Protein AF-A0A512C448-F1 (afdb_monomer)

Structure (mmCIF, N/CA/C/O backbone):
data_AF-A0A512C448-F1
#
_entry.id   AF-A0A512C448-F1
#
loop_
_atom_site.group_PDB
_atom_site.id
_atom_site.type_symbol
_atom_site.label_atom_id
_atom_site.label_alt_id
_atom_site.label_comp_id
_atom_site.label_asym_id
_atom_site.label_entity_id
_atom_site.label_seq_id
_atom_site.pdbx_PDB_ins_code
_atom_site.Cartn_x
_atom_site.Cartn_y
_atom_site.Cartn_z
_atom_site.occupancy
_atom_site.B_iso_or_equiv
_atom_site.auth_seq_id
_atom_site.auth_comp_id
_atom_site.auth_asym_id
_atom_site.auth_atom_id
_atom_site.pdbx_PDB_model_num
ATOM 1 N N . MET A 1 1 ? 43.470 12.197 -76.158 1.00 40.28 1 MET A N 1
ATOM 2 C CA . MET A 1 1 ? 43.164 11.126 -75.186 1.00 40.28 1 MET A CA 1
ATOM 3 C C . MET A 1 1 ? 43.768 11.521 -73.854 1.00 40.28 1 MET A C 1
ATOM 5 O O . MET A 1 1 ? 44.983 11.562 -73.762 1.00 40.28 1 MET A O 1
ATOM 9 N N . ASN A 1 2 ? 42.953 1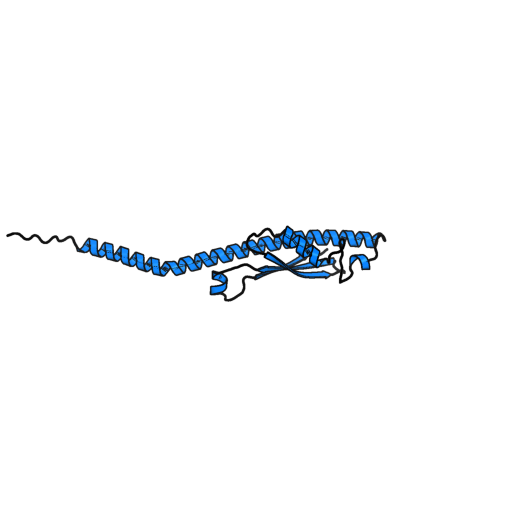1.871 -72.861 1.00 39.28 2 ASN A N 1
ATOM 10 C CA . ASN A 1 2 ? 43.430 12.084 -71.496 1.00 39.28 2 ASN A CA 1
ATOM 11 C C . ASN A 1 2 ? 42.325 11.596 -70.550 1.00 39.28 2 ASN A C 1
ATOM 13 O O . ASN A 1 2 ? 41.253 12.194 -70.506 1.00 39.28 2 ASN A O 1
ATOM 17 N N . ARG A 1 3 ? 42.534 10.450 -69.892 1.00 43.41 3 ARG A N 1
ATOM 18 C CA . ARG A 1 3 ? 41.634 9.932 -68.853 1.00 43.41 3 ARG A CA 1
ATOM 19 C C . ARG A 1 3 ? 42.283 10.215 -67.505 1.00 43.41 3 ARG A C 1
ATOM 21 O O . ARG A 1 3 ? 43.180 9.493 -67.085 1.00 43.41 3 ARG A O 1
ATOM 28 N N . THR A 1 4 ? 41.840 11.277 -66.851 1.00 49.28 4 THR A N 1
ATOM 29 C CA . THR A 1 4 ? 42.110 11.539 -65.439 1.00 49.28 4 THR A CA 1
ATOM 30 C C . THR A 1 4 ? 41.197 10.648 -64.596 1.00 49.28 4 THR A C 1
ATOM 32 O O . THR A 1 4 ? 39.975 10.762 -64.654 1.00 49.28 4 THR A O 1
ATOM 35 N N . PHE A 1 5 ? 41.787 9.730 -63.831 1.00 57.03 5 PHE A N 1
ATOM 36 C CA . PHE A 1 5 ? 41.087 8.983 -62.787 1.00 57.03 5 PHE A CA 1
ATOM 37 C C . PHE A 1 5 ? 40.960 9.875 -61.541 1.00 57.03 5 PHE A C 1
ATOM 39 O O . PHE A 1 5 ? 41.986 10.361 -61.060 1.00 57.03 5 PHE A O 1
ATOM 46 N N . PRO A 1 6 ? 39.753 10.116 -60.998 1.00 49.75 6 PRO A N 1
ATOM 47 C CA . PRO A 1 6 ? 39.617 10.895 -59.776 1.00 49.75 6 PRO A CA 1
ATOM 48 C C . PRO A 1 6 ? 40.028 10.055 -58.558 1.00 49.75 6 PRO A C 1
ATOM 50 O O . PRO A 1 6 ? 39.353 9.103 -58.167 1.00 49.75 6 PRO A O 1
ATOM 53 N N . ILE A 1 7 ? 41.144 10.441 -57.938 1.00 53.50 7 ILE A N 1
ATOM 54 C CA . ILE A 1 7 ? 41.585 9.988 -56.614 1.00 53.50 7 ILE A CA 1
ATOM 55 C C . ILE A 1 7 ? 40.734 10.724 -55.565 1.00 53.50 7 ILE A C 1
ATOM 57 O O . ILE A 1 7 ? 41.188 11.673 -54.936 1.00 53.50 7 ILE A O 1
ATOM 61 N N . SER A 1 8 ? 39.462 10.354 -55.416 1.00 51.28 8 SER A N 1
ATOM 62 C CA . SER A 1 8 ? 38.583 10.937 -54.382 1.00 51.28 8 SER A CA 1
ATOM 63 C C . SER A 1 8 ? 37.824 9.904 -53.545 1.00 51.28 8 SER A C 1
ATOM 65 O O . SER A 1 8 ? 37.081 10.269 -52.641 1.00 51.28 8 SER A O 1
ATOM 67 N N . GLN A 1 9 ? 38.036 8.607 -53.778 1.00 54.34 9 GLN A N 1
ATOM 68 C CA . GLN A 1 9 ? 37.197 7.557 -53.193 1.00 54.34 9 GLN A CA 1
ATOM 69 C C . GLN A 1 9 ? 37.574 6.999 -51.799 1.00 54.34 9 GLN A C 1
ATOM 71 O O . GLN A 1 9 ? 36.687 6.398 -51.193 1.00 54.34 9 GLN A O 1
ATOM 76 N N . PRO A 1 10 ? 38.780 7.161 -51.204 1.00 51.66 10 PRO A N 1
ATOM 77 C CA . PRO A 1 10 ? 39.052 6.491 -49.926 1.00 51.66 10 PRO A CA 1
ATOM 78 C C . PRO A 1 10 ? 38.342 7.157 -48.734 1.00 51.66 10 PRO A C 1
ATOM 80 O O . PRO A 1 10 ? 37.913 6.466 -47.813 1.00 51.66 10 PRO A O 1
ATOM 83 N N . ALA A 1 11 ? 38.158 8.483 -48.758 1.00 53.75 11 ALA A N 1
ATOM 84 C CA . ALA A 1 11 ? 37.565 9.223 -47.643 1.00 53.75 11 ALA A CA 1
ATOM 85 C C . ALA A 1 11 ? 36.047 9.000 -47.510 1.00 53.75 11 ALA A C 1
ATOM 87 O O . ALA A 1 11 ? 35.543 8.861 -46.398 1.00 53.75 11 ALA A O 1
ATOM 88 N N . GLU A 1 12 ? 35.308 8.919 -48.623 1.00 51.53 12 GLU A N 1
ATOM 89 C CA . GLU A 1 12 ? 33.863 8.649 -48.583 1.00 51.53 12 GLU A CA 1
ATOM 90 C C . GLU A 1 12 ? 33.547 7.209 -48.164 1.00 51.53 12 GLU A C 1
ATOM 92 O O . GLU A 1 12 ? 32.592 6.986 -47.420 1.00 51.53 12 GLU A O 1
ATOM 97 N N . LEU A 1 13 ? 34.368 6.236 -48.578 1.00 51.00 13 LEU A N 1
ATOM 98 C CA . LEU A 1 13 ? 34.232 4.839 -48.159 1.00 51.00 13 LEU A CA 1
ATOM 99 C C . LEU A 1 13 ? 34.491 4.665 -46.657 1.00 51.00 13 LEU A C 1
ATOM 101 O O . LEU A 1 13 ? 33.687 4.006 -45.998 1.00 51.00 13 LEU A O 1
ATOM 105 N N . LEU A 1 14 ? 35.529 5.302 -46.093 1.00 52.25 14 LEU A N 1
ATOM 106 C CA . LEU A 1 14 ? 35.763 5.289 -44.640 1.00 52.25 14 LEU A CA 1
ATOM 107 C C . LEU A 1 14 ? 34.611 5.945 -43.870 1.00 52.25 14 LEU A C 1
ATOM 109 O O . LEU A 1 14 ? 34.109 5.360 -42.916 1.00 52.25 14 LEU A O 1
ATOM 113 N N . ARG A 1 15 ? 34.120 7.106 -44.320 1.00 53.00 15 ARG A N 1
ATOM 114 C CA . ARG A 1 15 ? 33.030 7.837 -43.647 1.00 53.00 15 ARG A CA 1
ATOM 115 C C . ARG A 1 15 ? 31.705 7.060 -43.659 1.00 53.00 15 ARG A C 1
ATOM 117 O O . ARG A 1 15 ? 30.920 7.127 -42.709 1.00 53.00 15 ARG A O 1
ATOM 124 N N . ARG A 1 16 ? 31.450 6.284 -44.720 1.00 54.19 16 ARG A N 1
ATOM 125 C CA . ARG A 1 16 ? 30.294 5.374 -44.829 1.00 54.19 16 ARG A CA 1
ATOM 126 C C . ARG A 1 16 ? 30.458 4.124 -43.957 1.00 54.19 16 ARG A C 1
ATOM 128 O O . ARG A 1 16 ? 29.474 3.637 -43.408 1.00 54.19 16 ARG A O 1
ATOM 135 N N . HIS A 1 17 ? 31.688 3.636 -43.790 1.00 56.16 17 HIS A N 1
ATOM 136 C CA . HIS A 1 17 ? 31.993 2.513 -42.903 1.00 56.16 17 HIS A CA 1
ATOM 137 C C . HIS A 1 17 ? 31.927 2.895 -41.420 1.00 56.16 17 HIS A C 1
ATOM 139 O O . HIS A 1 17 ? 31.402 2.114 -40.634 1.00 56.16 17 HIS A O 1
ATOM 145 N N . GLU A 1 18 ? 32.395 4.091 -41.051 1.00 56.06 18 GLU A N 1
ATOM 146 C CA . GLU A 1 18 ? 32.305 4.642 -39.692 1.00 56.06 18 GLU A CA 1
ATOM 147 C C . GLU A 1 18 ? 30.856 4.938 -39.292 1.00 56.06 18 GLU A C 1
ATOM 149 O O . GLU A 1 18 ? 30.423 4.574 -38.205 1.00 56.06 18 GLU A O 1
ATOM 154 N N . SER A 1 19 ? 30.057 5.534 -40.181 1.00 58.81 19 SER A N 1
ATOM 155 C CA . SER A 1 19 ? 28.627 5.756 -39.906 1.00 58.81 19 SER A CA 1
ATOM 156 C C . SER A 1 19 ? 27.823 4.449 -39.860 1.00 58.81 19 SER A C 1
ATOM 158 O O . SER A 1 19 ? 26.937 4.303 -39.017 1.00 58.81 19 SER A O 1
ATOM 160 N N . GLY A 1 20 ? 28.155 3.472 -40.711 1.00 60.59 20 GLY A N 1
ATOM 161 C CA . GLY A 1 20 ? 27.551 2.139 -40.689 1.00 60.59 20 GLY A CA 1
ATOM 162 C C . GLY A 1 20 ? 27.918 1.329 -39.442 1.00 60.59 20 GLY A C 1
ATOM 163 O O . GLY A 1 20 ? 27.045 0.705 -38.843 1.00 60.59 20 GLY A O 1
ATOM 164 N N . SER A 1 21 ? 29.180 1.369 -39.003 1.00 68.50 21 SER A N 1
ATOM 165 C CA . SER A 1 21 ? 29.633 0.661 -37.800 1.00 68.50 21 SER A CA 1
ATOM 166 C C . SER A 1 21 ? 29.077 1.284 -36.520 1.00 68.50 21 SER A C 1
ATOM 168 O O . SER A 1 21 ? 28.658 0.548 -35.630 1.00 68.50 21 SER A O 1
ATOM 170 N N . VAL A 1 22 ? 28.970 2.616 -36.452 1.00 71.56 22 VAL A N 1
ATOM 171 C CA . VAL A 1 22 ? 28.292 3.323 -35.354 1.00 71.56 22 VAL A CA 1
ATOM 172 C C . VAL A 1 22 ? 26.800 2.987 -35.326 1.00 71.56 22 VAL A C 1
ATOM 174 O O . VAL A 1 22 ? 26.255 2.738 -34.253 1.00 71.56 22 VAL A O 1
ATOM 177 N N . GLY A 1 23 ? 26.141 2.905 -36.487 1.00 70.12 23 GLY A N 1
ATOM 178 C CA . GLY A 1 23 ? 24.740 2.486 -36.580 1.00 70.12 23 GLY A CA 1
ATOM 179 C C . GLY A 1 23 ? 24.509 1.060 -36.070 1.00 70.12 23 GLY A C 1
ATOM 180 O O . GLY A 1 23 ? 23.581 0.824 -35.299 1.00 70.12 23 GLY A O 1
ATOM 181 N N . VAL A 1 24 ? 25.386 0.121 -36.435 1.00 74.94 24 VAL A N 1
ATOM 182 C CA . VAL A 1 24 ? 25.332 -1.271 -35.955 1.00 74.94 24 VAL A CA 1
ATOM 183 C C . VAL A 1 24 ? 25.648 -1.358 -34.461 1.00 74.94 24 VAL A C 1
ATOM 185 O O . VAL A 1 24 ? 24.928 -2.031 -33.727 1.00 74.94 24 VAL A O 1
ATOM 188 N N . ALA A 1 25 ? 26.667 -0.643 -33.980 1.00 74.38 25 ALA A N 1
ATOM 189 C CA . ALA A 1 25 ? 26.997 -0.591 -32.558 1.00 74.38 25 ALA A CA 1
ATOM 190 C C . ALA A 1 25 ? 25.836 -0.014 -31.732 1.00 74.38 25 ALA A C 1
ATOM 192 O O . ALA A 1 25 ? 25.475 -0.572 -30.699 1.00 74.38 25 ALA A O 1
ATOM 193 N N . MET A 1 26 ? 25.186 1.047 -32.215 1.00 74.75 26 MET A N 1
ATOM 194 C CA . MET A 1 26 ? 24.021 1.626 -31.548 1.00 74.75 26 MET A CA 1
ATOM 195 C C . MET A 1 26 ? 22.812 0.685 -31.580 1.00 74.75 26 MET A C 1
ATOM 197 O O . MET A 1 26 ? 22.116 0.560 -30.577 1.00 74.75 26 MET A O 1
ATOM 201 N N . ALA A 1 27 ? 22.577 -0.022 -32.688 1.00 76.50 27 ALA A N 1
ATOM 202 C CA . ALA A 1 27 ? 21.514 -1.022 -32.781 1.00 76.50 27 ALA A CA 1
ATOM 203 C C . ALA A 1 27 ? 21.735 -2.203 -31.818 1.00 76.50 27 ALA A C 1
ATOM 205 O O . ALA A 1 27 ? 20.769 -2.729 -31.273 1.00 76.50 27 ALA A O 1
ATOM 206 N N . LEU A 1 28 ? 22.990 -2.587 -31.565 1.00 78.50 28 LEU A N 1
ATOM 207 C CA . LEU A 1 28 ? 23.342 -3.619 -30.585 1.00 78.50 28 LEU A CA 1
ATOM 208 C C . LEU A 1 28 ? 23.225 -3.126 -29.135 1.00 78.50 28 LEU A C 1
ATOM 210 O O . LEU A 1 28 ? 22.874 -3.903 -28.250 1.00 78.50 28 LEU A O 1
ATOM 214 N N . LEU A 1 29 ? 23.482 -1.840 -28.883 1.00 78.75 29 LEU A N 1
ATOM 215 C CA . LEU A 1 29 ? 23.364 -1.230 -27.553 1.00 78.75 29 LEU A CA 1
ATOM 216 C C . LEU A 1 29 ? 21.927 -0.810 -27.206 1.00 78.75 29 LEU A C 1
ATOM 218 O O . LEU A 1 29 ? 21.573 -0.750 -26.031 1.00 78.75 29 LEU A O 1
ATOM 222 N N . MET A 1 30 ? 21.082 -0.552 -28.205 1.00 79.31 30 MET A N 1
ATOM 223 C CA . MET A 1 30 ? 19.688 -0.133 -28.029 1.00 79.31 30 MET A CA 1
ATOM 224 C C . MET A 1 30 ? 18.863 -1.088 -27.151 1.00 79.31 30 MET A C 1
ATOM 226 O O . MET A 1 30 ? 18.226 -0.602 -26.220 1.00 79.31 30 MET A O 1
ATOM 230 N N . PRO A 1 31 ? 18.886 -2.421 -27.351 1.00 79.81 31 PRO A N 1
ATOM 231 C CA . PRO A 1 31 ? 18.183 -3.355 -26.471 1.00 79.81 31 PRO A CA 1
ATOM 232 C C . PRO A 1 31 ? 18.616 -3.239 -25.008 1.00 79.81 31 PRO A C 1
ATOM 234 O O . PRO A 1 31 ? 17.781 -3.304 -24.108 1.00 79.81 31 PRO A O 1
ATOM 237 N N . LEU A 1 32 ? 19.912 -3.017 -24.768 1.00 80.50 32 LEU A N 1
ATOM 238 C CA . LEU A 1 32 ? 20.464 -2.854 -23.427 1.00 80.50 32 LEU A CA 1
ATOM 239 C C . LEU A 1 32 ? 19.987 -1.541 -22.792 1.00 80.50 32 LEU A C 1
ATOM 241 O O . LEU A 1 32 ? 19.530 -1.538 -21.652 1.00 80.50 32 LEU A O 1
ATOM 245 N N . LEU A 1 33 ? 20.013 -0.440 -23.549 1.00 80.44 33 LEU A N 1
ATOM 246 C CA . LEU A 1 33 ? 19.505 0.858 -23.100 1.00 80.44 33 LEU A CA 1
ATOM 247 C C . LEU A 1 33 ? 18.000 0.814 -22.807 1.00 80.44 33 LEU A C 1
ATOM 249 O O . LEU A 1 33 ? 17.567 1.298 -21.764 1.00 80.44 33 LEU A O 1
ATOM 253 N N . VAL A 1 34 ? 17.207 0.198 -23.686 1.00 82.81 34 VAL A N 1
ATOM 254 C CA . VAL A 1 34 ? 15.758 0.031 -23.502 1.00 82.81 34 VAL A CA 1
ATOM 255 C C . VAL A 1 34 ? 15.460 -0.849 -22.287 1.00 82.81 34 VAL A C 1
ATOM 257 O O . VAL A 1 34 ? 14.584 -0.505 -21.498 1.00 82.81 34 VAL A O 1
ATOM 260 N N . GLY A 1 35 ? 16.210 -1.937 -22.090 1.00 80.25 35 GLY A N 1
ATOM 261 C CA . GLY A 1 35 ? 16.067 -2.802 -20.919 1.00 80.25 35 GLY A CA 1
ATOM 262 C C . GLY A 1 35 ? 16.365 -2.076 -19.604 1.00 80.25 35 GLY A C 1
ATOM 263 O O . GLY A 1 35 ? 15.581 -2.173 -18.661 1.00 80.25 35 GLY A O 1
ATOM 264 N N . ILE A 1 36 ? 17.450 -1.296 -19.552 1.00 82.94 36 ILE A N 1
ATOM 265 C CA . ILE A 1 36 ? 17.827 -0.512 -18.363 1.00 82.94 36 ILE A CA 1
ATOM 266 C C . ILE A 1 36 ? 16.794 0.583 -18.076 1.00 82.94 36 ILE A C 1
ATOM 268 O O . ILE A 1 36 ? 16.371 0.743 -16.932 1.00 82.94 36 ILE A O 1
ATOM 272 N N . LEU A 1 37 ? 16.357 1.318 -19.103 1.00 83.50 37 LEU A N 1
ATOM 273 C CA . LEU A 1 37 ? 15.323 2.346 -18.958 1.00 83.50 37 LEU A CA 1
ATOM 274 C C . LEU A 1 37 ? 13.997 1.743 -18.483 1.00 83.50 37 LEU A C 1
ATOM 276 O O . LEU A 1 37 ? 13.365 2.288 -17.580 1.00 83.50 37 LEU A O 1
ATOM 280 N N . GLY A 1 38 ? 13.602 0.597 -19.041 1.00 82.12 38 GLY A N 1
ATOM 281 C CA . GLY A 1 38 ? 12.418 -0.145 -18.615 1.00 82.12 38 GLY A CA 1
ATOM 282 C C . GLY A 1 38 ? 12.487 -0.569 -17.147 1.00 82.12 38 GLY A C 1
ATOM 283 O O . GLY A 1 38 ? 11.537 -0.355 -16.397 1.00 82.12 38 GLY A O 1
ATOM 284 N N . LEU A 1 39 ? 13.640 -1.080 -16.707 1.00 82.25 39 LEU A N 1
ATOM 285 C CA . LEU A 1 39 ? 13.876 -1.460 -15.312 1.00 82.25 39 LEU A CA 1
ATOM 286 C C . LEU A 1 39 ? 13.809 -0.247 -14.374 1.00 82.25 39 LEU A C 1
ATOM 288 O O . LEU A 1 39 ? 13.171 -0.316 -13.324 1.00 82.25 39 LEU A O 1
ATOM 292 N N . ALA A 1 40 ? 14.408 0.881 -14.761 1.00 84.00 40 ALA A N 1
ATOM 293 C CA . ALA A 1 40 ? 14.350 2.114 -13.979 1.00 84.00 40 ALA A CA 1
ATOM 294 C C . ALA A 1 40 ? 12.907 2.629 -13.816 1.00 84.00 40 ALA A C 1
ATOM 296 O O . ALA A 1 40 ? 12.529 3.072 -12.729 1.00 84.00 40 ALA A O 1
ATOM 297 N N . ILE A 1 41 ? 12.083 2.529 -14.866 1.00 85.25 41 ILE A N 1
ATOM 298 C CA . ILE A 1 41 ? 10.658 2.884 -14.814 1.00 85.25 41 ILE A CA 1
ATOM 299 C C . ILE A 1 41 ? 9.903 1.953 -13.863 1.00 85.25 41 ILE A C 1
ATOM 301 O O . ILE A 1 41 ? 9.158 2.439 -13.009 1.00 85.25 41 ILE A O 1
ATOM 305 N N . ASP A 1 42 ? 10.103 0.638 -13.976 1.00 84.06 42 ASP A N 1
ATOM 306 C CA . ASP A 1 42 ? 9.447 -0.343 -13.106 1.00 84.06 42 ASP A CA 1
ATOM 307 C C . ASP A 1 42 ? 9.836 -0.130 -11.633 1.00 84.06 42 ASP A C 1
ATOM 309 O O . ASP A 1 42 ? 8.972 -0.130 -10.755 1.00 84.06 42 ASP A O 1
ATOM 313 N N . TYR A 1 43 ? 11.109 0.165 -11.3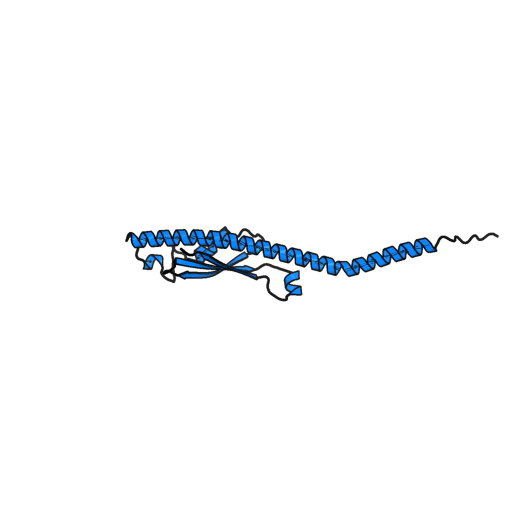55 1.00 82.19 43 TYR A N 1
ATOM 314 C CA . TYR A 1 43 ? 11.572 0.484 -10.004 1.00 82.19 43 TYR A CA 1
ATOM 315 C C . TYR A 1 43 ? 10.973 1.796 -9.473 1.00 82.19 43 TYR A C 1
ATOM 317 O O . TYR A 1 43 ? 10.518 1.863 -8.329 1.00 82.19 43 TYR A O 1
ATOM 325 N N . GLY A 1 44 ? 10.908 2.842 -10.303 1.00 84.25 44 GLY A N 1
ATOM 326 C CA . GLY A 1 44 ? 10.272 4.112 -9.933 1.00 84.25 44 GLY A CA 1
ATOM 327 C C . GLY A 1 44 ? 8.777 3.956 -9.634 1.00 84.25 44 GLY A C 1
ATOM 328 O O . GLY A 1 44 ? 8.256 4.533 -8.673 1.00 84.25 44 GLY A O 1
ATOM 329 N N . ARG A 1 45 ? 8.086 3.110 -10.405 1.00 85.56 45 ARG A N 1
ATOM 330 C CA . ARG A 1 45 ? 6.698 2.713 -10.142 1.00 85.56 45 ARG A CA 1
ATOM 331 C C . ARG A 1 45 ? 6.575 1.979 -8.809 1.00 85.56 45 ARG A C 1
ATOM 333 O O . ARG A 1 45 ? 5.749 2.367 -7.984 1.00 85.56 45 ARG A O 1
ATOM 340 N N . MET A 1 46 ? 7.427 0.989 -8.555 1.00 84.06 46 MET A N 1
ATOM 341 C CA . MET A 1 46 ? 7.445 0.255 -7.288 1.00 84.06 46 MET A CA 1
ATOM 342 C C . MET A 1 46 ? 7.609 1.187 -6.084 1.00 84.06 46 MET A C 1
ATOM 344 O O . MET A 1 46 ? 6.860 1.082 -5.113 1.00 84.06 46 MET A O 1
ATOM 348 N N . ALA A 1 47 ? 8.561 2.121 -6.158 1.00 84.62 47 ALA A N 1
ATOM 349 C CA . ALA A 1 47 ? 8.807 3.094 -5.101 1.00 84.62 47 ALA A CA 1
ATOM 350 C C . ALA A 1 47 ? 7.572 3.972 -4.846 1.00 84.62 47 ALA A C 1
ATOM 352 O O . ALA A 1 47 ? 7.189 4.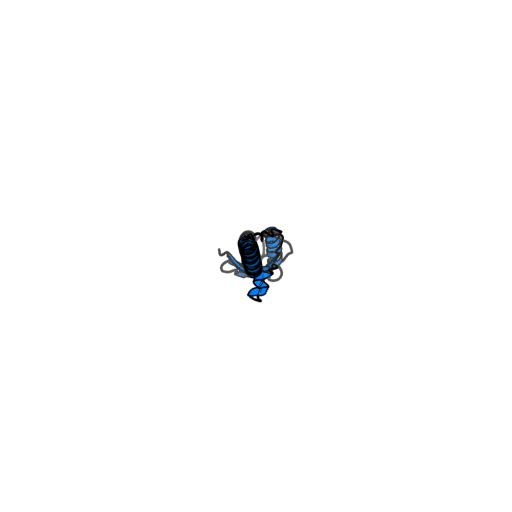167 -3.696 1.00 84.62 47 ALA A O 1
ATOM 353 N N . THR A 1 48 ? 6.910 4.425 -5.915 1.00 88.12 48 THR A N 1
ATOM 354 C CA . THR A 1 48 ? 5.691 5.245 -5.837 1.00 88.12 48 THR A CA 1
ATOM 355 C C . THR A 1 48 ? 4.518 4.484 -5.215 1.00 88.12 48 THR A C 1
ATOM 357 O O . THR A 1 48 ? 3.797 5.026 -4.382 1.00 88.12 48 THR A O 1
ATOM 360 N N . ILE A 1 49 ? 4.319 3.214 -5.585 1.00 87.69 49 ILE A N 1
ATOM 361 C CA . ILE A 1 49 ? 3.292 2.368 -4.957 1.00 87.69 49 ILE A CA 1
ATOM 362 C C . ILE A 1 49 ? 3.599 2.177 -3.483 1.00 87.69 49 ILE A C 1
ATOM 364 O O . ILE A 1 49 ? 2.697 2.267 -2.659 1.00 87.69 49 ILE A O 1
ATOM 368 N N . ARG A 1 50 ? 4.862 1.908 -3.145 1.00 86.19 50 ARG A N 1
ATOM 369 C CA . ARG A 1 50 ? 5.266 1.669 -1.763 1.00 86.19 50 ARG A CA 1
ATOM 370 C C . ARG A 1 50 ? 4.994 2.888 -0.891 1.00 86.19 50 ARG A C 1
ATOM 372 O O . ARG A 1 50 ? 4.413 2.733 0.176 1.00 86.19 50 ARG A O 1
ATOM 379 N N . THR A 1 51 ? 5.369 4.084 -1.338 1.00 88.25 51 THR A N 1
ATOM 380 C CA . THR A 1 51 ? 5.100 5.314 -0.582 1.00 88.25 51 THR A CA 1
ATOM 381 C C . THR A 1 51 ? 3.604 5.588 -0.463 1.00 88.25 51 THR A C 1
ATOM 383 O O . THR A 1 51 ? 3.138 5.887 0.633 1.00 88.25 51 THR A O 1
ATOM 386 N N . ALA A 1 52 ? 2.837 5.418 -1.543 1.00 88.75 52 ALA A N 1
ATOM 387 C CA . ALA A 1 52 ? 1.388 5.602 -1.519 1.00 88.75 52 ALA A CA 1
ATOM 388 C C . ALA A 1 52 ? 0.672 4.576 -0.624 1.00 88.75 52 ALA A C 1
ATOM 390 O O . ALA A 1 52 ? -0.266 4.934 0.082 1.00 88.75 52 ALA A O 1
ATOM 391 N N . LEU A 1 53 ? 1.119 3.316 -0.617 1.00 87.62 53 LEU A N 1
ATOM 392 C CA . LEU A 1 53 ? 0.595 2.286 0.280 1.00 87.62 53 LEU A CA 1
ATOM 393 C C . LEU A 1 53 ? 0.887 2.618 1.741 1.00 87.62 53 LEU A C 1
ATOM 395 O O . LEU A 1 53 ? -0.008 2.463 2.559 1.00 87.62 53 LEU A O 1
ATOM 399 N N . ILE A 1 54 ? 2.103 3.074 2.065 1.00 87.94 54 ILE A N 1
ATOM 400 C CA . ILE A 1 54 ? 2.454 3.489 3.433 1.00 87.94 54 ILE A CA 1
ATOM 401 C C . ILE A 1 54 ? 1.536 4.631 3.874 1.00 87.94 54 ILE A C 1
ATOM 403 O O . ILE A 1 54 ? 0.882 4.524 4.902 1.00 87.94 54 ILE A O 1
ATOM 407 N N . GLN A 1 55 ? 1.407 5.680 3.057 1.00 89.50 55 GLN A N 1
ATOM 408 C CA . GLN A 1 55 ? 0.541 6.822 3.368 1.00 89.50 55 GLN A CA 1
ATOM 409 C C . GLN A 1 55 ? -0.927 6.412 3.549 1.00 89.50 55 GLN A C 1
ATOM 411 O O . GLN A 1 55 ? -1.581 6.862 4.487 1.00 89.50 55 GLN A O 1
ATOM 416 N N . ALA A 1 56 ? -1.442 5.542 2.676 1.00 88.94 56 ALA A N 1
ATOM 417 C CA . ALA A 1 56 ? -2.813 5.054 2.768 1.00 88.94 56 ALA A CA 1
ATOM 418 C C . ALA A 1 56 ? -3.031 4.150 3.990 1.00 88.94 56 ALA A C 1
ATOM 420 O O . ALA A 1 56 ? -4.053 4.279 4.667 1.00 88.94 56 ALA A O 1
ATOM 421 N N . ALA A 1 57 ? -2.075 3.268 4.294 1.00 87.12 57 ALA A N 1
ATOM 422 C CA . ALA A 1 57 ? -2.130 2.376 5.446 1.00 87.12 57 ALA A CA 1
ATOM 423 C C . ALA A 1 57 ? -2.053 3.154 6.760 1.00 87.12 57 ALA A C 1
ATOM 425 O O . ALA A 1 57 ? -2.824 2.870 7.672 1.00 87.12 57 ALA A O 1
ATOM 426 N N . ASP A 1 58 ? -1.192 4.168 6.838 1.00 87.06 58 ASP A N 1
ATOM 427 C CA . ASP A 1 58 ? -1.059 5.015 8.022 1.00 87.06 58 ASP A CA 1
ATOM 428 C C . ASP A 1 58 ? -2.318 5.860 8.246 1.00 87.06 58 ASP A C 1
ATOM 430 O O . ASP A 1 58 ? -2.833 5.904 9.364 1.00 87.06 58 ASP A O 1
ATOM 434 N N . ALA A 1 59 ? -2.873 6.467 7.189 1.00 87.06 59 ALA A N 1
ATOM 435 C CA . ALA A 1 59 ? -4.142 7.193 7.272 1.00 87.06 59 ALA A CA 1
ATOM 436 C C . ALA A 1 59 ? -5.287 6.272 7.728 1.00 87.06 59 ALA A C 1
ATOM 438 O O . ALA A 1 59 ? -6.012 6.590 8.670 1.00 87.06 59 ALA A O 1
ATOM 439 N N . THR A 1 60 ? -5.392 5.087 7.121 1.00 87.12 60 THR A N 1
ATOM 440 C CA . THR A 1 60 ? -6.397 4.078 7.482 1.00 87.12 60 THR A CA 1
ATOM 441 C C . THR A 1 60 ? -6.228 3.610 8.928 1.00 87.12 60 THR A C 1
ATOM 443 O O . THR A 1 60 ? -7.202 3.545 9.678 1.00 87.12 60 THR A O 1
ATOM 446 N N . GLY A 1 61 ? -4.994 3.326 9.351 1.00 84.19 61 GLY A N 1
ATOM 447 C CA . GLY A 1 61 ? -4.668 2.909 10.712 1.00 84.19 61 GLY A CA 1
ATOM 448 C C . GLY A 1 61 ? -5.041 3.967 11.749 1.00 84.19 61 GLY A C 1
ATOM 449 O O . GLY A 1 61 ? -5.636 3.637 12.772 1.00 84.19 61 GLY A O 1
ATOM 450 N N . GLN A 1 62 ? -4.780 5.247 11.465 1.00 84.75 62 GLN A N 1
ATOM 451 C CA . GLN A 1 62 ? -5.186 6.357 12.333 1.00 84.75 62 GLN A CA 1
ATOM 452 C C . GLN A 1 62 ? -6.710 6.475 12.458 1.00 84.75 62 GLN A C 1
ATOM 454 O O . GLN A 1 62 ? -7.222 6.636 13.569 1.00 84.75 62 GLN A O 1
ATOM 459 N N . THR A 1 63 ? -7.449 6.356 11.352 1.00 84.25 63 THR A N 1
ATOM 460 C CA . THR A 1 63 ? -8.919 6.396 11.378 1.00 84.25 63 THR A CA 1
ATOM 461 C C . THR A 1 63 ? -9.499 5.234 12.181 1.00 84.25 63 THR A C 1
ATOM 463 O O . THR A 1 63 ? -10.355 5.447 13.042 1.00 84.25 63 THR A O 1
ATOM 466 N N . LEU A 1 64 ? -8.993 4.019 11.964 1.00 80.12 64 LEU A N 1
ATOM 467 C CA . LEU A 1 64 ? -9.411 2.831 12.710 1.00 80.12 64 LEU A CA 1
ATOM 468 C C . LEU A 1 64 ? -9.097 2.962 14.201 1.00 80.12 64 LEU A C 1
ATOM 470 O O . LEU A 1 64 ? -9.942 2.658 15.040 1.00 80.12 64 LEU A O 1
ATOM 474 N N . ARG A 1 65 ? -7.919 3.490 14.545 1.00 80.06 65 ARG A N 1
ATOM 475 C CA . ARG A 1 65 ? -7.527 3.756 15.932 1.00 80.06 65 ARG A CA 1
ATOM 476 C C . ARG A 1 65 ? -8.499 4.709 16.625 1.00 80.06 65 ARG A C 1
ATOM 478 O O . ARG A 1 65 ? -8.937 4.430 17.739 1.00 80.06 65 ARG A O 1
ATOM 485 N N . MET A 1 66 ? -8.855 5.820 15.978 1.00 81.06 66 MET A N 1
ATOM 486 C CA . MET A 1 66 ? -9.820 6.779 16.528 1.00 81.06 66 MET A CA 1
ATOM 487 C C . MET A 1 66 ? -11.177 6.117 16.785 1.00 81.06 66 MET A C 1
ATOM 489 O O . MET A 1 66 ? -11.795 6.347 17.821 1.00 81.06 66 MET A O 1
ATOM 493 N N . GLN A 1 67 ? -11.629 5.272 15.863 1.00 78.38 67 GLN A N 1
ATOM 494 C CA . GLN A 1 67 ? -12.905 4.573 15.978 1.00 78.38 67 GLN A CA 1
ATOM 495 C C . GLN A 1 67 ? -12.917 3.542 17.108 1.00 78.38 67 GLN A C 1
ATOM 497 O O . GLN A 1 67 ? -13.865 3.518 17.892 1.00 78.38 67 GLN A O 1
ATOM 502 N N . ILE A 1 68 ? -11.853 2.747 17.234 1.00 78.00 68 ILE A N 1
ATOM 503 C CA . ILE A 1 68 ? -11.686 1.785 18.330 1.00 78.00 68 ILE A CA 1
ATOM 504 C C . ILE A 1 68 ? -11.667 2.521 19.675 1.00 78.00 68 ILE A C 1
ATOM 506 O O . ILE A 1 68 ? -12.364 2.118 20.600 1.00 78.00 68 ILE A O 1
ATOM 510 N N . ASN A 1 69 ? -10.959 3.651 19.769 1.00 79.50 69 ASN A N 1
ATOM 511 C CA . ASN A 1 69 ? -10.939 4.476 20.979 1.00 79.50 69 ASN A CA 1
ATOM 512 C C . ASN A 1 69 ? -12.313 5.015 21.366 1.00 79.50 69 ASN A C 1
ATOM 514 O O . ASN A 1 69 ? -12.698 4.944 22.529 1.00 79.50 69 ASN A O 1
ATOM 518 N N . LEU A 1 70 ? -13.060 5.553 20.399 1.00 78.38 70 LEU A N 1
ATOM 519 C CA . LEU A 1 70 ? -14.421 6.032 20.641 1.00 78.38 70 LEU A CA 1
ATOM 520 C C . LEU A 1 70 ? -15.337 4.899 21.104 1.00 78.38 70 LEU A C 1
ATOM 522 O O . LEU A 1 70 ? -16.234 5.125 21.912 1.00 78.38 70 LEU A O 1
ATOM 526 N N . CYS A 1 71 ? -15.114 3.692 20.594 1.00 76.50 71 CYS A N 1
ATOM 527 C CA . CYS A 1 71 ? -15.876 2.520 20.976 1.00 76.50 71 CYS A CA 1
ATOM 528 C C . CYS A 1 71 ? -15.527 2.061 22.403 1.00 76.50 71 CYS A C 1
ATOM 530 O O . CYS A 1 71 ? -16.431 1.915 23.223 1.00 76.50 71 CYS A O 1
ATOM 532 N N . ASN A 1 72 ? -14.238 1.975 22.746 1.00 77.75 72 ASN A N 1
ATOM 533 C CA . ASN A 1 72 ? -13.774 1.695 24.110 1.00 77.75 72 ASN A CA 1
ATOM 534 C C . ASN A 1 72 ? -14.320 2.701 25.126 1.00 77.75 72 ASN A C 1
ATOM 536 O O . ASN A 1 72 ? -14.879 2.297 26.140 1.00 77.75 72 ASN A O 1
ATOM 540 N N . ALA A 1 73 ? -14.263 3.999 24.818 1.00 79.38 73 ALA A N 1
ATOM 541 C CA . ALA A 1 73 ? -14.784 5.041 25.701 1.00 79.38 73 ALA A CA 1
ATOM 542 C C . ALA A 1 73 ? -16.295 4.890 25.975 1.00 79.38 73 ALA A C 1
ATOM 544 O O . ALA A 1 73 ? -16.751 5.137 27.089 1.00 79.38 73 ALA A O 1
ATOM 545 N N . ARG A 1 74 ? -17.084 4.451 24.984 1.00 77.50 74 ARG A N 1
ATOM 546 C CA . ARG A 1 74 ? -18.528 4.187 25.155 1.00 77.50 74 ARG A CA 1
ATOM 547 C C . ARG A 1 74 ? -18.808 2.943 25.990 1.00 77.50 74 ARG A C 1
ATOM 549 O O . ARG A 1 74 ? -19.793 2.916 26.725 1.00 77.50 74 ARG A O 1
ATOM 556 N N . VAL A 1 75 ? -17.960 1.924 25.872 1.00 76.44 75 VAL A N 1
ATOM 557 C CA . VAL A 1 75 ? -18.041 0.719 26.706 1.00 76.44 75 VAL A CA 1
ATOM 558 C C . VAL A 1 75 ? -17.706 1.060 28.158 1.00 76.44 75 VAL A C 1
ATOM 560 O O . VAL A 1 75 ? -18.453 0.683 29.057 1.00 76.44 75 VAL A O 1
ATOM 563 N N . GLU A 1 76 ? -16.647 1.838 28.391 1.00 79.62 76 GLU A N 1
ATOM 564 C CA . GLU A 1 76 ? -16.260 2.321 29.725 1.00 79.62 76 GLU A CA 1
ATOM 565 C C . GLU A 1 76 ? -17.328 3.225 30.356 1.00 79.62 76 GLU A C 1
ATOM 567 O O . GLU A 1 76 ? -17.589 3.134 31.554 1.00 79.62 76 GLU A O 1
ATOM 572 N N . ALA A 1 77 ? -17.997 4.052 29.548 1.00 81.19 77 ALA A N 1
ATOM 573 C CA . ALA A 1 77 ? -19.120 4.881 29.984 1.00 81.19 77 ALA A CA 1
ATOM 574 C C . ALA A 1 77 ? -20.414 4.082 30.258 1.00 81.19 77 ALA A C 1
ATOM 576 O O . ALA A 1 77 ? -21.402 4.657 30.713 1.00 81.19 77 ALA A O 1
ATOM 577 N N . GLY A 1 78 ? -20.436 2.772 29.981 1.00 74.81 78 GLY A N 1
ATOM 578 C CA . GLY A 1 78 ? -21.615 1.919 30.153 1.00 74.81 78 GLY A CA 1
ATOM 579 C C . GLY A 1 78 ? -22.726 2.164 29.125 1.00 74.81 78 GLY A C 1
ATOM 580 O O . GLY A 1 78 ? -23.833 1.653 29.287 1.00 74.81 78 GLY A O 1
ATOM 581 N N . GLU A 1 79 ? -22.450 2.924 28.062 1.00 71.81 79 GLU A N 1
ATOM 582 C CA . GLU A 1 79 ? -23.411 3.236 26.996 1.00 71.81 79 GLU A CA 1
ATOM 583 C C . GLU A 1 79 ? -23.577 2.078 25.999 1.00 71.81 79 GLU A C 1
ATOM 585 O O . GLU A 1 79 ? -24.567 2.013 25.269 1.00 71.81 79 GLU A O 1
ATOM 590 N N . MET A 1 80 ? -22.600 1.168 25.939 1.00 67.81 80 MET A N 1
ATOM 591 C CA . MET A 1 80 ? -22.562 0.053 24.994 1.00 67.81 80 MET A CA 1
ATOM 592 C C . MET A 1 80 ? -21.922 -1.184 25.638 1.00 67.81 80 MET A C 1
ATOM 594 O O . MET A 1 80 ? -20.978 -1.073 26.413 1.00 67.81 80 MET A O 1
ATOM 598 N N . GLN A 1 81 ? -22.411 -2.384 25.313 1.00 65.38 81 GLN A N 1
ATOM 599 C CA . GLN A 1 81 ? -21.756 -3.626 25.738 1.00 65.38 81 GLN A CA 1
ATOM 600 C C . GLN A 1 81 ? -20.472 -3.861 24.934 1.00 65.38 81 GLN A C 1
ATOM 602 O O . GLN A 1 81 ? -20.462 -3.661 23.719 1.00 65.38 81 GLN A O 1
ATOM 607 N N . ALA A 1 82 ? -19.419 -4.360 25.591 1.00 62.03 82 ALA A N 1
ATOM 608 C CA . ALA A 1 82 ? -18.135 -4.683 24.958 1.00 62.03 82 ALA A CA 1
ATOM 609 C C . ALA A 1 82 ? -18.284 -5.608 23.733 1.00 62.03 82 ALA A C 1
ATOM 611 O O . ALA A 1 82 ? -17.605 -5.426 22.727 1.00 62.03 82 ALA A O 1
ATOM 612 N N . GLN A 1 83 ? -19.236 -6.544 23.773 1.00 57.28 83 GLN A N 1
ATOM 613 C CA . GLN A 1 83 ? -19.552 -7.435 22.651 1.00 57.28 83 GLN A CA 1
ATOM 614 C C . GLN A 1 83 ? -20.075 -6.695 21.411 1.00 57.28 83 GLN A C 1
ATOM 616 O O . GLN A 1 83 ? -19.679 -7.016 20.297 1.00 57.28 83 GLN A O 1
ATOM 621 N N . GLY A 1 84 ? -20.859 -5.625 21.588 1.00 56.31 84 GLY A N 1
ATOM 622 C CA . GLY A 1 84 ? -21.323 -4.783 20.476 1.00 56.31 84 GLY A CA 1
ATOM 623 C C . GLY A 1 84 ? -20.214 -3.954 19.816 1.00 56.31 84 GLY A C 1
ATOM 624 O O . GLY A 1 84 ? -20.419 -3.404 18.735 1.00 56.31 84 GLY A O 1
ATOM 625 N N . CYS A 1 85 ? -19.050 -3.872 20.462 1.00 62.31 85 CYS A N 1
ATOM 626 C CA . CYS A 1 85 ? -17.874 -3.156 19.989 1.00 62.31 85 CYS A CA 1
ATOM 627 C C . CYS A 1 85 ? -16.877 -4.079 19.253 1.00 62.31 85 CYS A C 1
ATOM 629 O O . CYS A 1 85 ? -16.183 -3.619 18.346 1.00 62.31 85 CYS A O 1
ATOM 631 N N . PHE A 1 86 ? -16.832 -5.376 19.604 1.00 57.59 86 PHE A N 1
ATOM 632 C CA . PHE A 1 86 ? -15.735 -6.289 19.243 1.00 57.59 86 PHE A CA 1
ATOM 633 C C . PHE A 1 86 ? -16.129 -7.657 18.659 1.00 57.59 86 PHE A C 1
ATOM 635 O O . PHE A 1 86 ? -15.229 -8.461 18.435 1.00 57.59 86 PHE A O 1
ATOM 642 N N . ASP A 1 87 ? -17.406 -7.963 18.398 1.00 52.84 87 ASP A N 1
ATOM 643 C CA . ASP A 1 87 ? -17.771 -9.287 17.862 1.00 52.84 87 ASP A CA 1
ATOM 644 C C . ASP A 1 87 ? -17.048 -9.596 16.532 1.00 52.84 87 ASP A C 1
ATOM 646 O O . ASP A 1 87 ? -17.101 -8.817 15.579 1.00 52.84 87 ASP A O 1
ATOM 650 N N . ASP A 1 88 ? -16.388 -10.761 16.461 1.00 40.38 88 ASP A N 1
ATOM 651 C CA . ASP A 1 88 ? -15.467 -11.201 15.391 1.00 40.38 88 ASP A CA 1
ATOM 652 C C . ASP A 1 88 ? -16.094 -11.285 13.980 1.00 40.38 88 ASP A C 1
ATOM 654 O O . ASP A 1 88 ? -15.387 -11.364 12.974 1.00 40.38 88 ASP A O 1
ATOM 658 N N . ALA A 1 89 ? -17.422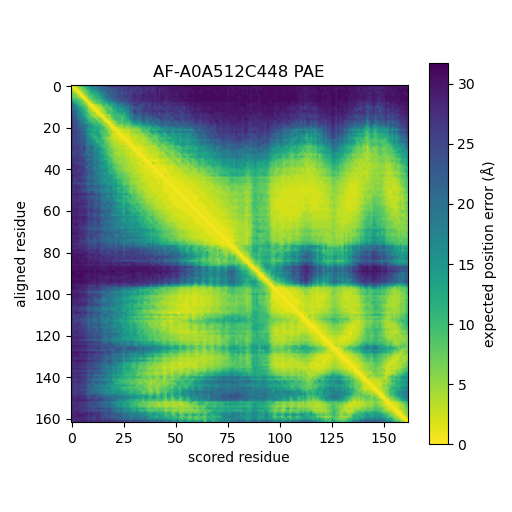 -11.219 13.861 1.00 42.38 89 ALA A N 1
ATOM 659 C CA . ALA A 1 89 ? -18.112 -11.082 12.572 1.00 42.38 89 ALA A CA 1
ATOM 660 C C . ALA A 1 89 ? -18.335 -9.609 12.164 1.00 42.38 89 ALA A C 1
ATOM 662 O O . ALA A 1 89 ? -18.504 -9.288 10.986 1.00 42.38 89 ALA A O 1
ATOM 663 N N . HIS A 1 90 ? -18.335 -8.702 13.139 1.00 39.53 90 HIS A N 1
ATOM 664 C CA . HIS A 1 90 ? -18.960 -7.393 13.079 1.00 39.53 90 HIS A CA 1
ATOM 665 C C . HIS A 1 90 ? -18.374 -6.449 14.144 1.00 39.53 90 HIS A C 1
ATOM 667 O O . HIS A 1 90 ? -19.072 -6.001 15.048 1.00 39.53 90 HIS A O 1
ATOM 673 N N . MET A 1 91 ? -17.125 -6.010 13.974 1.00 47.53 91 MET A N 1
ATOM 674 C CA . MET A 1 91 ? -16.738 -4.662 14.419 1.00 47.53 91 MET A CA 1
ATOM 675 C C . MET A 1 91 ? -17.530 -3.651 13.576 1.00 47.53 91 MET A C 1
ATOM 677 O O . MET A 1 91 ? -17.040 -3.076 12.605 1.00 47.53 91 MET A O 1
ATOM 681 N N . THR A 1 92 ? -18.818 -3.531 13.874 1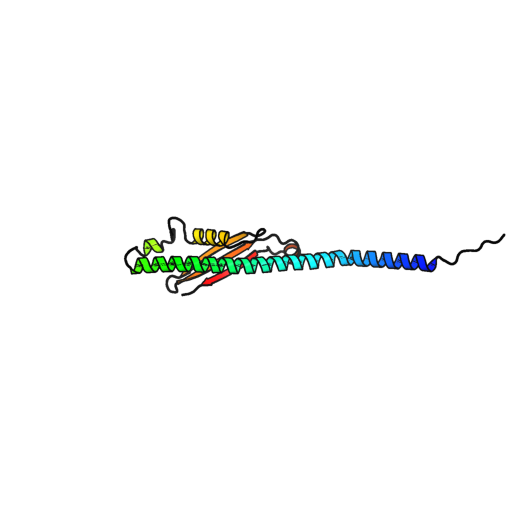.00 42.62 92 THR A N 1
ATOM 682 C CA . THR A 1 92 ? -19.759 -2.717 13.127 1.00 42.62 92 THR A CA 1
ATOM 683 C C . THR A 1 92 ? -19.707 -1.293 13.622 1.00 42.62 92 THR A C 1
ATOM 685 O O . THR A 1 92 ? -20.525 -0.855 14.427 1.00 42.62 92 THR A O 1
ATOM 688 N N . LEU A 1 93 ? -18.823 -0.515 13.011 1.00 50.31 93 LEU A N 1
ATOM 689 C CA . LEU A 1 93 ? -19.123 0.886 12.756 1.00 50.31 93 LEU A CA 1
ATOM 690 C C . LEU A 1 93 ? -20.333 0.937 11.811 1.00 50.31 93 LEU A C 1
ATOM 692 O O . LEU A 1 93 ? -20.185 1.003 10.598 1.00 50.31 93 LEU A O 1
ATOM 696 N N . LYS A 1 94 ? -21.547 0.809 12.363 1.00 43.25 94 LYS A N 1
ATOM 697 C CA . LYS A 1 94 ? -22.821 0.800 11.618 1.00 43.25 94 LYS A CA 1
ATOM 698 C C . LYS A 1 94 ? -22.902 -0.227 10.462 1.00 43.25 94 LYS A C 1
ATOM 700 O O . LYS A 1 94 ? -23.178 0.134 9.324 1.00 43.25 94 LYS A O 1
ATOM 705 N N . GLY A 1 95 ? -22.739 -1.520 10.744 1.00 41.81 95 GLY A N 1
ATOM 706 C CA . GLY A 1 95 ? -23.188 -2.592 9.833 1.00 41.81 95 GLY A CA 1
ATOM 707 C C . GLY A 1 95 ? -22.168 -3.189 8.844 1.00 41.81 95 GLY A C 1
ATOM 708 O O . GLY A 1 95 ? -22.535 -4.112 8.126 1.00 41.81 95 GLY A O 1
ATOM 709 N N . ALA A 1 96 ? -20.898 -2.761 8.837 1.00 52.38 96 ALA A N 1
ATOM 710 C CA . ALA A 1 96 ? -19.806 -3.408 8.087 1.00 52.38 96 ALA A CA 1
ATOM 711 C C . ALA A 1 96 ? -18.675 -3.882 9.024 1.00 52.38 96 ALA A C 1
ATOM 713 O O . ALA A 1 96 ? -18.419 -3.224 10.025 1.00 52.38 96 ALA A O 1
ATOM 714 N N . SER A 1 97 ? -18.003 -5.004 8.729 1.00 67.44 97 SER A N 1
ATOM 715 C CA . SER A 1 97 ? -16.857 -5.491 9.524 1.00 67.44 97 SER A CA 1
ATOM 716 C C . SER A 1 97 ? -15.671 -4.510 9.473 1.00 67.44 97 SER A C 1
ATOM 718 O O . SER A 1 97 ? -15.491 -3.819 8.467 1.00 67.44 97 SER A O 1
ATOM 720 N N . LEU A 1 98 ? -14.813 -4.464 10.506 1.00 72.62 98 LEU A N 1
ATOM 721 C CA . LEU A 1 98 ? -13.633 -3.573 10.531 1.00 72.62 98 LEU A CA 1
ATOM 722 C C . LEU A 1 98 ? -12.750 -3.746 9.296 1.00 72.62 98 LEU A C 1
ATOM 724 O O . LEU A 1 98 ? -12.202 -2.782 8.778 1.00 72.62 98 LEU A O 1
ATOM 728 N N . GLN A 1 99 ? -12.640 -4.977 8.797 1.00 77.19 99 GLN A N 1
ATOM 729 C CA . GLN A 1 99 ? -11.894 -5.271 7.582 1.00 77.19 99 GLN A CA 1
ATOM 730 C C . GLN A 1 99 ? -12.536 -4.630 6.345 1.00 77.19 99 GLN A C 1
ATOM 732 O O . GLN A 1 99 ? -11.819 -4.119 5.488 1.00 77.19 99 GLN A O 1
ATOM 737 N N . ALA A 1 100 ? -13.867 -4.621 6.239 1.00 78.50 100 ALA A N 1
ATOM 738 C CA . ALA A 1 100 ? -14.558 -3.912 5.165 1.00 78.50 100 ALA A CA 1
ATOM 739 C C . ALA A 1 100 ? -14.349 -2.393 5.277 1.00 78.50 100 ALA A C 1
ATOM 741 O O . ALA A 1 100 ? -14.101 -1.738 4.269 1.00 78.50 100 ALA A O 1
ATOM 742 N N . HIS A 1 101 ? -14.355 -1.851 6.498 1.00 79.12 101 HIS A N 1
ATOM 743 C CA . HIS A 1 101 ? -14.082 -0.433 6.732 1.00 79.12 101 HIS A CA 1
ATOM 744 C C . HIS A 1 101 ? -12.629 -0.062 6.401 1.00 79.12 101 HIS A C 1
ATOM 746 O O . HIS A 1 101 ? -12.376 0.930 5.724 1.00 79.12 101 HIS A O 1
ATOM 752 N N . ALA A 1 102 ? -11.672 -0.903 6.793 1.00 81.81 102 ALA A N 1
ATOM 753 C CA . ALA A 1 102 ? -10.265 -0.766 6.436 1.00 81.81 102 ALA A CA 1
ATOM 754 C C . ALA A 1 102 ? -10.054 -0.809 4.918 1.00 81.81 102 ALA A C 1
ATOM 756 O O . ALA A 1 102 ? -9.284 -0.019 4.383 1.00 81.81 102 ALA A O 1
ATOM 757 N N . ARG A 1 103 ? -10.758 -1.702 4.209 1.00 86.19 103 ARG A N 1
ATOM 758 C CA . ARG A 1 103 ? -10.725 -1.760 2.739 1.00 86.19 103 ARG A CA 1
ATOM 759 C C . ARG A 1 103 ? -11.261 -0.482 2.113 1.00 86.19 103 ARG A C 1
ATOM 761 O O . ARG A 1 103 ? -10.610 0.060 1.231 1.00 86.19 103 ARG A O 1
ATOM 768 N N . GLN A 1 104 ? -12.392 0.018 2.606 1.00 86.38 104 GLN A N 1
ATOM 769 C CA . GLN A 1 104 ? -12.970 1.268 2.124 1.00 86.38 104 GLN A CA 1
ATOM 770 C C . GLN A 1 104 ? -12.001 2.444 2.313 1.00 86.38 104 GLN A C 1
ATOM 772 O O . GLN A 1 104 ? -11.727 3.165 1.359 1.00 86.38 104 GLN A O 1
ATOM 777 N N . HIS A 1 105 ? -11.428 2.609 3.509 1.00 87.25 105 HIS A N 1
ATOM 778 C CA . HIS A 1 105 ? -10.454 3.676 3.772 1.00 87.25 105 HIS A CA 1
ATOM 779 C C . HIS A 1 105 ? -9.173 3.515 2.957 1.00 87.25 105 HIS A C 1
ATOM 781 O O . HIS A 1 105 ? -8.628 4.508 2.479 1.00 87.25 105 HIS A O 1
ATOM 787 N N . MET A 1 106 ? -8.703 2.288 2.737 1.00 87.94 106 MET A N 1
ATOM 788 C CA . MET A 1 106 ? -7.562 2.049 1.855 1.00 87.94 106 MET A CA 1
ATOM 789 C C . MET A 1 106 ? -7.866 2.454 0.414 1.00 87.94 106 MET A C 1
ATOM 791 O O . MET A 1 106 ? -7.043 3.133 -0.193 1.00 87.94 106 MET A O 1
ATOM 795 N N . ASP A 1 107 ? -9.037 2.108 -0.120 1.00 87.62 107 ASP A N 1
ATOM 796 C CA . ASP A 1 107 ? -9.453 2.513 -1.469 1.00 87.62 107 ASP A CA 1
ATOM 797 C C . ASP A 1 107 ? -9.637 4.037 -1.581 1.00 87.62 107 ASP A C 1
ATOM 799 O O . ASP A 1 107 ? -9.305 4.649 -2.600 1.00 87.62 107 ASP A O 1
ATOM 803 N N . GLU A 1 108 ? -10.125 4.684 -0.520 1.00 87.56 108 GLU A N 1
ATOM 804 C CA . GLU A 1 108 ? -10.272 6.136 -0.466 1.00 87.56 108 GLU A CA 1
ATOM 805 C C . GLU A 1 108 ? -8.916 6.854 -0.394 1.00 87.56 108 GLU A C 1
ATOM 807 O O . GLU A 1 108 ? -8.742 7.876 -1.063 1.00 87.56 108 GLU A O 1
ATOM 812 N N . ASN A 1 109 ? -7.940 6.324 0.346 1.00 88.00 109 ASN A N 1
ATOM 813 C CA . ASN A 1 109 ? -6.641 6.971 0.554 1.00 88.00 109 ASN A CA 1
ATOM 814 C C . ASN A 1 109 ? -5.582 6.585 -0.492 1.00 88.00 109 ASN A C 1
ATOM 816 O O . ASN A 1 109 ? -4.670 7.365 -0.773 1.00 88.00 109 ASN A O 1
ATOM 820 N N . PHE A 1 110 ? -5.693 5.416 -1.122 1.00 89.81 110 PHE A N 1
ATOM 821 C CA . PHE A 1 110 ? -4.736 4.964 -2.126 1.00 89.81 110 PHE A CA 1
ATOM 822 C C . PHE A 1 110 ? -5.034 5.580 -3.503 1.00 89.81 110 PHE A C 1
ATOM 824 O O . PHE A 1 110 ? -5.858 5.096 -4.276 1.00 89.81 110 PHE A O 1
ATOM 831 N N . LYS A 1 111 ? -4.337 6.673 -3.840 1.00 86.38 111 LYS A N 1
ATOM 832 C CA . LYS A 1 111 ? -4.568 7.459 -5.071 1.00 86.38 111 LYS A CA 1
ATOM 833 C C . LYS A 1 111 ? -3.637 7.120 -6.247 1.00 86.38 111 LYS A C 1
ATOM 835 O O . LYS A 1 111 ? -3.286 8.000 -7.034 1.00 86.38 111 LYS A O 1
ATOM 840 N N . VAL A 1 112 ? -3.238 5.858 -6.419 1.00 85.62 112 VAL A N 1
ATOM 841 C CA . VAL A 1 112 ? -2.418 5.442 -7.576 1.00 85.62 112 VAL A CA 1
ATOM 842 C C . VAL A 1 112 ? -3.318 4.957 -8.715 1.00 85.62 112 VAL A C 1
ATOM 844 O O . VAL A 1 112 ? -4.001 3.952 -8.591 1.00 85.62 112 VAL A O 1
ATOM 847 N N . ARG A 1 113 ? -3.312 5.651 -9.863 1.00 83.88 113 ARG A N 1
ATOM 848 C CA . ARG A 1 113 ? -4.239 5.372 -10.988 1.00 83.88 113 ARG A CA 1
ATOM 849 C C . ARG A 1 113 ? -4.071 4.001 -11.653 1.00 83.88 113 ARG A C 1
ATOM 851 O O . ARG A 1 113 ? -5.014 3.504 -12.255 1.00 83.88 113 ARG A O 1
ATOM 858 N N . TRP A 1 114 ? -2.864 3.453 -11.632 1.00 78.94 114 TRP A N 1
ATOM 859 C CA . TRP A 1 114 ? -2.464 2.263 -12.395 1.00 78.94 114 TRP A CA 1
ATOM 860 C C . TRP A 1 114 ? -2.129 1.072 -11.487 1.00 78.94 114 TRP A C 1
ATOM 862 O O . TRP A 1 114 ? -1.559 0.086 -11.940 1.00 78.94 114 TRP A O 1
ATOM 872 N N . ALA A 1 115 ? -2.486 1.165 -10.208 1.00 84.12 115 ALA A N 1
ATOM 873 C CA . ALA A 1 115 ? -2.332 0.101 -9.232 1.00 84.12 115 ALA A CA 1
ATOM 874 C C . ALA A 1 115 ? -3.591 0.041 -8.368 1.00 84.12 115 ALA A C 1
ATOM 876 O O . ALA A 1 115 ? -4.317 1.026 -8.243 1.00 84.12 115 ALA A O 1
ATOM 877 N N . ARG A 1 116 ? -3.855 -1.111 -7.757 1.00 84.75 116 ARG A N 1
ATOM 878 C CA . ARG A 1 116 ? -4.896 -1.242 -6.730 1.00 84.75 116 ARG A CA 1
ATOM 879 C C . ARG A 1 116 ? -4.265 -1.738 -5.448 1.00 84.75 116 ARG A C 1
ATOM 881 O O . ARG A 1 116 ? -3.365 -2.578 -5.505 1.00 84.75 116 ARG A O 1
ATOM 888 N N . ALA A 1 117 ? -4.718 -1.204 -4.325 1.00 87.12 117 ALA A N 1
ATOM 889 C CA . ALA A 1 117 ? -4.373 -1.715 -3.012 1.00 87.12 117 ALA A CA 1
ATOM 890 C C . ALA A 1 1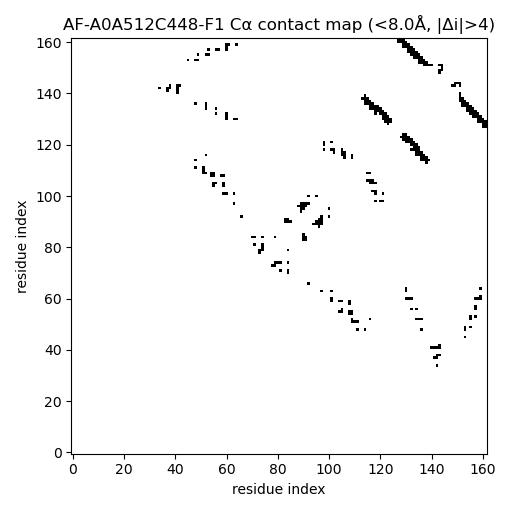17 ? -5.444 -2.714 -2.559 1.00 87.12 117 ALA A C 1
ATOM 892 O O . ALA A 1 117 ? -6.602 -2.626 -2.955 1.00 87.12 117 ALA A O 1
ATOM 893 N N . SER A 1 118 ? -5.054 -3.673 -1.734 1.00 86.25 118 SER A N 1
ATOM 894 C CA . SER A 1 118 ? -5.949 -4.598 -1.056 1.00 86.25 118 SER A CA 1
ATOM 895 C C . SER A 1 118 ? -5.499 -4.778 0.384 1.00 86.25 118 SER A C 1
ATOM 897 O O . SER A 1 118 ? -4.307 -4.852 0.672 1.00 86.25 118 SER A O 1
ATOM 899 N N . VAL A 1 119 ? -6.468 -4.865 1.294 1.00 85.06 119 VAL A N 1
ATOM 900 C CA . VAL A 1 119 ? -6.221 -5.282 2.678 1.00 85.06 119 VAL A CA 1
ATOM 901 C C . VAL A 1 119 ? -6.312 -6.801 2.734 1.00 85.06 119 VAL A C 1
ATOM 903 O O . VAL A 1 119 ? -7.411 -7.366 2.615 1.00 85.06 119 VAL A O 1
ATOM 906 N N . ASP A 1 120 ? -5.163 -7.443 2.921 1.00 84.56 120 ASP A N 1
ATOM 907 C CA . ASP A 1 120 ? -5.030 -8.897 2.976 1.00 84.56 120 ASP A CA 1
ATOM 908 C C . ASP A 1 120 ? -5.418 -9.413 4.363 1.00 84.56 120 ASP A C 1
ATOM 910 O O . ASP A 1 120 ? -6.208 -10.352 4.491 1.00 84.56 120 ASP A O 1
ATOM 914 N N . ARG A 1 121 ? -4.922 -8.752 5.413 1.00 81.19 121 ARG A N 1
ATOM 915 C CA . ARG A 1 121 ? -5.232 -9.087 6.803 1.00 81.19 121 ARG A CA 1
ATOM 916 C C . ARG A 1 121 ? -5.289 -7.830 7.658 1.00 81.19 121 ARG A C 1
ATOM 918 O O . ARG A 1 121 ? -4.513 -6.900 7.478 1.00 81.19 121 ARG A O 1
ATOM 925 N N . LEU A 1 122 ? -6.215 -7.828 8.6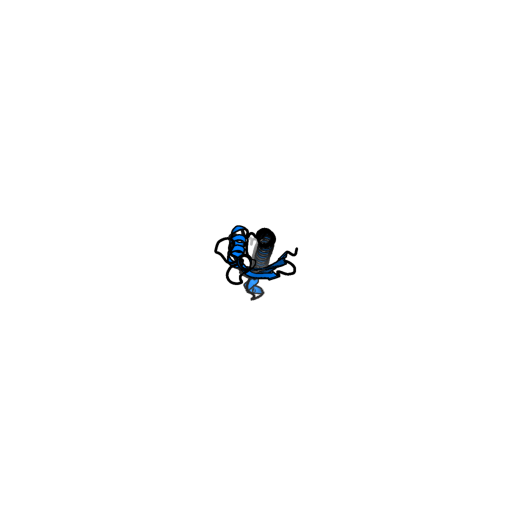05 1.00 78.50 122 LEU A N 1
ATOM 926 C CA . LEU A 1 122 ? -6.259 -6.856 9.683 1.00 78.50 122 LEU A CA 1
ATOM 927 C C . LEU A 1 122 ? -6.276 -7.633 10.993 1.00 78.50 122 LEU A C 1
ATOM 929 O O . LEU A 1 122 ? -7.074 -8.555 11.146 1.00 78.50 122 LEU A O 1
ATOM 933 N N . THR A 1 123 ? -5.396 -7.256 11.909 1.00 77.00 123 THR A N 1
ATOM 934 C CA . THR A 1 123 ? -5.315 -7.842 13.244 1.00 77.00 123 THR A CA 1
ATOM 935 C C . THR A 1 123 ? -5.461 -6.726 14.262 1.00 77.00 123 THR A C 1
ATOM 937 O O . THR A 1 123 ? -4.804 -5.691 14.149 1.00 77.00 123 THR A O 1
ATOM 940 N N . TYR A 1 124 ? -6.311 -6.943 15.256 1.00 73.56 124 TYR A N 1
ATOM 941 C CA . TYR A 1 124 ? -6.445 -6.066 16.407 1.00 73.56 124 TYR A CA 1
ATOM 942 C C . TYR A 1 124 ? -6.114 -6.854 17.667 1.00 73.56 124 TYR A C 1
ATOM 944 O O . TYR A 1 124 ? -6.667 -7.927 17.897 1.00 73.56 124 TYR A O 1
ATOM 952 N N . GLU A 1 125 ? -5.205 -6.328 18.476 1.00 71.31 125 GLU A N 1
ATOM 953 C CA . GLU A 1 125 ? -4.848 -6.910 19.761 1.00 71.31 125 GLU A CA 1
ATOM 954 C C . GLU A 1 125 ? -5.447 -6.057 20.879 1.00 71.31 125 GLU A C 1
ATOM 956 O O . GLU A 1 125 ? -4.939 -4.983 21.173 1.00 71.31 125 GLU A O 1
ATOM 961 N N . GLY A 1 126 ? -6.523 -6.522 21.519 1.00 59.97 126 GLY A N 1
ATOM 962 C CA . GLY A 1 126 ? -7.262 -5.731 22.516 1.00 59.97 126 GLY A CA 1
ATOM 963 C C . GLY A 1 126 ? -6.467 -5.336 23.766 1.00 59.97 126 GLY A C 1
ATOM 964 O O . GLY A 1 126 ? -6.754 -4.308 24.367 1.00 59.97 126 GLY A O 1
ATOM 965 N N . LEU A 1 127 ? -5.442 -6.109 24.138 1.00 63.28 127 LEU A N 1
ATOM 966 C CA . LEU A 1 127 ? -4.628 -5.859 25.337 1.00 63.28 127 LEU A CA 1
ATOM 967 C C . LEU A 1 127 ? -3.642 -4.699 25.158 1.00 63.28 127 LEU A C 1
ATOM 969 O O . LEU A 1 127 ? -3.430 -3.910 26.073 1.00 63.28 127 LEU A O 1
ATOM 973 N N . THR A 1 128 ? -3.028 -4.607 23.980 1.00 65.69 128 THR A N 1
ATOM 974 C CA . THR A 1 128 ? -2.071 -3.549 23.608 1.00 65.69 128 THR A CA 1
ATOM 975 C C . THR A 1 128 ? -2.744 -2.440 22.794 1.00 65.69 128 THR A C 1
ATOM 977 O O . THR A 1 128 ? -2.123 -1.435 22.450 1.00 65.69 128 THR A O 1
ATOM 980 N N . GLY A 1 129 ? -4.000 -2.687 22.409 1.00 64.06 129 GLY A N 1
ATOM 981 C CA . GLY A 1 129 ? -4.754 -2.033 21.351 1.00 64.06 129 GLY A CA 1
ATOM 982 C C . GLY A 1 129 ? -4.003 -1.945 20.009 1.00 64.06 129 GLY A C 1
ATOM 983 O O . GLY A 1 129 ? -4.318 -1.118 19.156 1.00 64.06 129 GLY A O 1
ATOM 984 N N . ARG A 1 130 ? -2.983 -2.769 19.772 1.00 73.19 130 ARG A N 1
ATOM 985 C CA . ARG A 1 130 ? -2.229 -2.688 18.524 1.00 73.19 130 ARG A CA 1
ATOM 986 C C . ARG A 1 130 ? -3.130 -3.043 17.342 1.00 73.19 130 ARG A C 1
ATOM 988 O O . ARG A 1 130 ? -3.720 -4.121 17.305 1.00 73.19 130 ARG A O 1
ATOM 995 N N . VAL A 1 131 ? -3.206 -2.147 16.360 1.00 74.31 131 VAL A N 1
ATOM 996 C CA . VAL A 1 131 ? -3.851 -2.409 15.068 1.00 74.31 131 VAL A CA 1
ATOM 997 C C . VAL A 1 131 ? -2.757 -2.666 14.049 1.00 74.31 131 VAL A C 1
ATOM 999 O O . VAL A 1 131 ? -1.955 -1.773 13.769 1.00 74.31 131 VAL A O 1
ATOM 1002 N N . THR A 1 132 ? -2.739 -3.870 13.491 1.00 80.75 132 THR A N 1
ATOM 1003 C CA . THR A 1 132 ? -1.829 -4.267 12.418 1.00 80.75 132 THR A CA 1
ATOM 1004 C C . THR A 1 132 ? -2.617 -4.448 11.124 1.00 80.75 132 THR A C 1
ATOM 1006 O O . THR A 1 132 ? -3.568 -5.227 11.062 1.00 80.75 132 THR A O 1
ATOM 1009 N N . LEU A 1 133 ? -2.210 -3.729 10.083 1.00 82.69 133 LEU A N 1
ATOM 1010 C CA . LEU A 1 133 ? -2.735 -3.796 8.727 1.00 82.69 133 LEU A CA 1
ATOM 1011 C C . LEU A 1 133 ? -1.693 -4.416 7.807 1.00 82.69 133 LEU A C 1
ATOM 1013 O O . LEU A 1 133 ? -0.610 -3.868 7.626 1.00 82.69 133 LEU A O 1
ATOM 1017 N N . ASP A 1 134 ? -2.058 -5.529 7.191 1.00 85.38 134 ASP A N 1
ATOM 1018 C CA . ASP A 1 134 ? -1.311 -6.163 6.116 1.00 85.38 134 ASP A CA 1
ATOM 1019 C C . ASP A 1 134 ? -1.983 -5.807 4.793 1.00 85.38 134 ASP A C 1
ATOM 1021 O O . ASP A 1 134 ? -3.116 -6.220 4.504 1.00 85.38 134 ASP A O 1
ATOM 1025 N N . VAL A 1 135 ? -1.298 -4.975 4.019 1.00 86.12 135 VAL A N 1
ATOM 1026 C CA . VAL A 1 135 ? -1.788 -4.446 2.753 1.00 86.12 135 VAL A CA 1
ATOM 1027 C C . VAL A 1 135 ? -0.865 -4.867 1.630 1.00 86.12 135 VAL A C 1
ATOM 1029 O O . VAL A 1 135 ? 0.363 -4.862 1.761 1.00 86.12 135 VAL A O 1
ATOM 1032 N N . SER A 1 136 ? -1.453 -5.184 0.485 1.00 88.00 136 SER A N 1
ATOM 1033 C CA . SER A 1 136 ? -0.696 -5.417 -0.730 1.00 88.00 136 SER A CA 1
ATOM 1034 C C . SER A 1 136 ? -1.207 -4.582 -1.889 1.00 88.00 136 SER A C 1
ATOM 1036 O O . SER A 1 136 ? -2.350 -4.145 -1.926 1.00 88.00 136 SER A O 1
ATOM 1038 N N . SER A 1 137 ? -0.328 -4.318 -2.846 1.00 86.44 137 SER A N 1
ATOM 1039 C CA . SER A 1 137 ? -0.709 -3.772 -4.140 1.00 86.44 137 SER A CA 1
ATOM 1040 C C . SER A 1 137 ? -0.054 -4.580 -5.239 1.00 86.44 137 SER A C 1
ATOM 1042 O O . SER A 1 137 ? 1.134 -4.905 -5.161 1.00 86.44 137 SER A O 1
ATOM 1044 N N . GLN A 1 138 ? -0.848 -4.913 -6.251 1.00 83.25 138 GLN A N 1
ATOM 1045 C CA . GLN A 1 138 ? -0.380 -5.544 -7.476 1.00 83.25 138 GLN A CA 1
ATOM 1046 C C . GLN A 1 138 ? -0.361 -4.503 -8.591 1.00 83.25 138 GLN A C 1
ATOM 1048 O O . GLN A 1 138 ? -1.285 -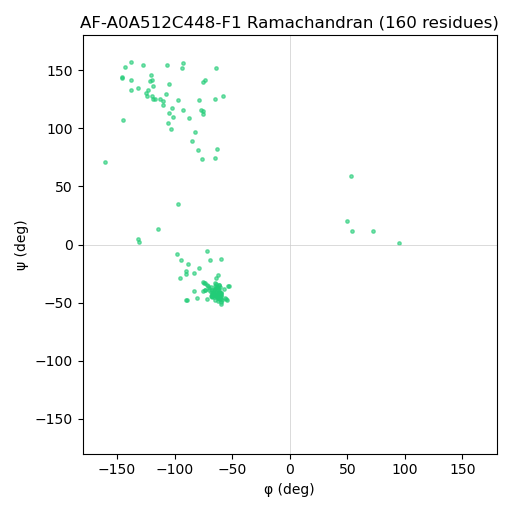3.691 -8.707 1.00 83.25 138 GLN A O 1
ATOM 1053 N N . TYR A 1 139 ? 0.695 -4.532 -9.399 1.00 79.81 139 TYR A N 1
ATOM 1054 C CA . TYR A 1 139 ? 0.836 -3.677 -10.569 1.00 79.81 139 TYR A CA 1
ATOM 1055 C C . TYR A 1 139 ? 1.516 -4.427 -11.710 1.00 79.81 139 TYR A C 1
ATOM 1057 O O . TYR A 1 139 ? 2.313 -5.338 -11.483 1.00 79.81 139 TYR A O 1
ATOM 1065 N N . ASP A 1 140 ? 1.215 -4.016 -12.939 1.00 77.88 140 ASP A N 1
ATOM 1066 C CA . ASP A 1 140 ? 1.852 -4.576 -14.124 1.00 77.88 140 ASP A CA 1
ATOM 1067 C C . ASP A 1 140 ? 3.274 -4.020 -14.263 1.00 77.88 140 ASP A C 1
ATOM 1069 O O . ASP A 1 140 ? 3.478 -2.819 -14.485 1.00 77.88 140 ASP A O 1
ATOM 1073 N N . CYS A 1 141 ? 4.261 -4.905 -14.143 1.00 76.81 141 CYS A N 1
ATOM 1074 C CA . CYS A 1 141 ? 5.659 -4.628 -14.447 1.00 76.81 141 CYS A CA 1
ATOM 1075 C C . CYS A 1 141 ? 6.108 -5.549 -15.576 1.00 76.81 141 CYS A C 1
ATOM 1077 O O . CYS A 1 141 ? 5.952 -6.768 -15.516 1.00 76.81 141 CYS A O 1
ATOM 1079 N N . VAL A 1 142 ? 6.641 -4.968 -16.641 1.00 76.44 142 VAL A N 1
ATOM 1080 C CA . VAL A 1 142 ? 7.023 -5.748 -17.820 1.00 76.44 142 VAL A CA 1
ATOM 1081 C C . VAL A 1 142 ? 8.465 -6.215 -17.670 1.00 76.44 142 VAL A C 1
ATOM 1083 O O . VAL A 1 142 ? 8.758 -7.396 -17.827 1.00 76.44 142 VAL A O 1
ATOM 1086 N N . PHE A 1 143 ? 9.371 -5.312 -17.305 1.00 74.31 143 PHE A N 1
ATOM 1087 C CA . PHE A 1 143 ? 10.805 -5.581 -17.279 1.00 74.31 143 PHE A CA 1
ATOM 1088 C C . PHE A 1 143 ? 11.228 -6.275 -15.992 1.00 74.31 143 PHE A C 1
ATOM 1090 O O . PHE A 1 143 ? 12.013 -7.222 -16.042 1.00 74.31 143 PHE A O 1
ATOM 1097 N N . LEU A 1 144 ? 10.665 -5.873 -14.850 1.00 74.31 144 LEU A N 1
ATOM 1098 C CA . LEU A 1 144 ? 10.926 -6.557 -13.585 1.00 74.31 144 LEU A CA 1
ATOM 1099 C C . LEU A 1 144 ? 10.461 -8.021 -13.646 1.00 74.31 144 LEU A C 1
ATOM 1101 O O . LEU A 1 144 ? 11.186 -8.914 -13.214 1.00 74.31 144 LEU A O 1
ATOM 1105 N N . HIS A 1 145 ? 9.296 -8.273 -14.253 1.00 75.44 145 HIS A N 1
ATOM 1106 C CA . HIS A 1 145 ? 8.777 -9.624 -14.446 1.00 75.44 145 HIS A CA 1
ATOM 1107 C C . HIS A 1 145 ? 9.647 -10.447 -15.405 1.00 75.44 145 HIS A C 1
ATOM 1109 O O . HIS A 1 145 ? 9.971 -11.595 -15.112 1.00 75.44 145 HIS A O 1
ATOM 1115 N N . LEU A 1 146 ? 10.082 -9.860 -16.525 1.00 72.50 146 LEU A N 1
ATOM 1116 C CA . LEU A 1 146 ? 10.965 -10.532 -17.485 1.00 72.50 146 LEU A CA 1
ATOM 1117 C C . LEU A 1 146 ? 12.318 -10.935 -16.874 1.00 72.50 146 LEU A C 1
ATOM 1119 O O . LEU A 1 146 ? 12.864 -11.973 -17.245 1.00 72.50 146 LEU A O 1
ATOM 1123 N N . ILE A 1 147 ? 12.854 -10.132 -15.949 1.00 70.00 147 ILE A N 1
ATOM 1124 C CA . ILE A 1 147 ? 14.190 -10.334 -15.369 1.00 70.00 147 ILE A CA 1
ATOM 1125 C C . ILE A 1 147 ? 14.142 -11.212 -14.116 1.00 70.00 147 ILE A C 1
ATOM 1127 O O . ILE A 1 147 ? 14.932 -12.147 -13.998 1.00 70.00 147 ILE A O 1
ATOM 1131 N N . LEU A 1 148 ? 13.231 -10.926 -13.183 1.00 68.38 148 LEU A N 1
ATOM 1132 C CA . LEU A 1 148 ? 13.164 -11.611 -11.889 1.00 68.38 148 LEU A CA 1
ATOM 1133 C C . LEU A 1 148 ? 12.188 -12.792 -11.885 1.00 68.38 148 LEU A C 1
ATOM 1135 O O . LEU A 1 148 ? 12.223 -13.590 -10.957 1.00 68.38 148 LEU A O 1
ATOM 1139 N N . LYS A 1 149 ? 11.321 -12.927 -12.901 1.00 65.81 149 LYS A N 1
ATOM 1140 C CA . LYS A 1 149 ? 10.230 -13.926 -12.970 1.00 65.81 149 LYS A CA 1
ATOM 1141 C C . LYS A 1 149 ? 9.274 -13.915 -11.770 1.00 65.81 149 LYS A C 1
ATOM 1143 O O . LYS A 1 149 ? 8.447 -14.813 -11.631 1.00 65.81 149 LYS A O 1
ATOM 1148 N N . GLU A 1 150 ? 9.349 -12.894 -10.926 1.00 62.34 150 GLU A N 1
ATOM 1149 C CA . GLU A 1 150 ? 8.465 -12.701 -9.787 1.00 62.34 150 GLU A CA 1
ATOM 1150 C C . GLU A 1 150 ? 7.276 -11.814 -10.175 1.00 62.34 150 GLU A C 1
ATOM 1152 O O . GLU A 1 150 ? 7.314 -11.049 -11.146 1.00 62.34 150 GLU A O 1
ATOM 1157 N N . GLY A 1 151 ? 6.175 -11.954 -9.437 1.00 64.69 151 GLY A N 1
ATOM 1158 C CA . GLY A 1 151 ? 5.026 -11.065 -9.570 1.00 64.69 151 GLY A CA 1
ATOM 1159 C C . GLY A 1 151 ? 5.313 -9.714 -8.918 1.00 64.69 151 GLY A C 1
ATOM 1160 O O . GLY A 1 151 ? 5.873 -9.653 -7.825 1.00 64.69 151 GLY A O 1
ATOM 1161 N N . CYS A 1 152 ? 4.884 -8.624 -9.552 1.00 74.38 152 CYS A N 1
ATOM 1162 C CA . CYS A 1 152 ? 5.039 -7.282 -9.001 1.00 74.38 152 CYS A CA 1
ATOM 1163 C C . CYS A 1 152 ? 3.986 -6.976 -7.945 1.00 74.38 152 CYS A C 1
ATOM 1165 O O . CYS A 1 152 ? 2.959 -6.339 -8.189 1.00 74.38 152 CYS A O 1
ATOM 1167 N N . ARG A 1 153 ? 4.273 -7.469 -6.739 1.00 78.44 153 ARG A N 1
ATOM 1168 C CA . ARG A 1 153 ? 3.485 -7.234 -5.538 1.00 78.44 153 ARG A CA 1
ATOM 1169 C C . ARG A 1 153 ? 4.322 -6.488 -4.509 1.00 78.44 153 ARG A C 1
ATOM 1171 O O . ARG A 1 153 ? 5.383 -6.952 -4.106 1.00 78.44 153 ARG A O 1
ATOM 1178 N N . VAL A 1 154 ? 3.812 -5.357 -4.042 1.00 77.31 154 VAL A N 1
ATOM 1179 C CA . VAL A 1 154 ? 4.336 -4.681 -2.851 1.00 77.31 154 VAL A CA 1
ATOM 1180 C C . VAL A 1 154 ? 3.459 -5.101 -1.684 1.00 77.31 154 VAL A C 1
ATOM 1182 O O . VAL A 1 154 ? 2.246 -4.947 -1.774 1.00 77.31 154 VAL A O 1
ATOM 1185 N N . ARG A 1 155 ? 4.051 -5.646 -0.619 1.00 81.81 155 ARG A N 1
ATOM 1186 C CA . ARG A 1 155 ? 3.352 -5.987 0.626 1.00 81.81 155 ARG A CA 1
ATOM 1187 C C . ARG A 1 155 ? 3.946 -5.184 1.770 1.00 81.81 155 ARG A C 1
ATOM 1189 O O . ARG A 1 155 ? 5.166 -5.030 1.844 1.00 81.81 155 ARG A O 1
ATOM 1196 N N . LEU A 1 156 ? 3.083 -4.651 2.619 1.00 79.88 156 LEU A N 1
ATOM 1197 C CA . LEU A 1 156 ? 3.449 -3.814 3.747 1.00 79.88 156 LEU A CA 1
ATOM 1198 C C . LEU A 1 156 ? 2.615 -4.223 4.951 1.00 79.88 156 LEU A C 1
ATOM 1200 O O . LEU A 1 156 ? 1.398 -4.345 4.857 1.00 79.88 156 LEU A O 1
ATOM 1204 N N . GLU A 1 157 ? 3.293 -4.384 6.077 1.00 80.81 157 GLU A N 1
ATOM 1205 C CA . GLU A 1 157 ? 2.659 -4.513 7.379 1.00 80.81 157 GLU A CA 1
ATOM 1206 C C . GLU A 1 157 ? 2.848 -3.178 8.109 1.00 80.81 157 GLU A C 1
ATOM 1208 O O . GLU A 1 157 ? 3.982 -2.787 8.393 1.00 80.81 157 GLU A O 1
ATOM 1213 N N . SER A 1 158 ? 1.757 -2.448 8.352 1.00 74.69 158 SER A N 1
ATOM 1214 C CA . SER A 1 158 ? 1.759 -1.232 9.175 1.00 74.69 158 SER A CA 1
ATOM 1215 C C . SER A 1 158 ? 1.081 -1.533 10.505 1.00 74.69 158 SER A C 1
ATOM 1217 O O . SER A 1 158 ? -0.005 -2.108 10.543 1.00 74.69 158 SER A O 1
ATOM 1219 N N . GLY A 1 159 ? 1.743 -1.183 11.605 1.00 65.19 159 GLY A N 1
ATOM 1220 C CA . GLY A 1 159 ? 1.248 -1.392 12.958 1.00 65.19 159 GLY A CA 1
ATOM 1221 C C . GLY A 1 159 ? 1.209 -0.076 13.715 1.00 65.19 159 GLY A C 1
ATOM 1222 O O . GLY A 1 159 ? 2.226 0.608 13.805 1.00 65.19 159 GLY A O 1
ATOM 1223 N N . THR A 1 160 ? 0.063 0.256 14.303 1.00 64.81 160 THR A N 1
ATOM 1224 C CA . THR A 1 160 ? -0.050 1.369 15.253 1.00 64.81 160 THR A CA 1
ATOM 1225 C C . THR A 1 160 ? -0.349 0.804 16.640 1.00 64.81 160 THR A C 1
ATOM 1227 O O . THR A 1 160 ? -1.270 0.006 16.795 1.00 64.81 160 THR A O 1
ATOM 1230 N N . SER A 1 161 ? 0.464 1.156 17.640 1.00 60.38 161 SER A N 1
ATOM 1231 C CA . SER A 1 161 ? 0.284 0.762 19.047 1.00 60.38 161 SER A CA 1
ATOM 1232 C C . SER A 1 161 ? -0.204 1.940 19.889 1.00 60.38 161 SER A C 1
ATOM 1234 O O . SER A 1 161 ? 0.046 3.097 19.526 1.00 60.38 161 SER A O 1
ATOM 1236 N N . PHE A 1 162 ? -0.896 1.651 20.993 1.00 54.69 162 PHE A N 1
ATOM 1237 C CA . PHE A 1 162 ? -1.301 2.662 21.969 1.00 54.69 162 PHE A CA 1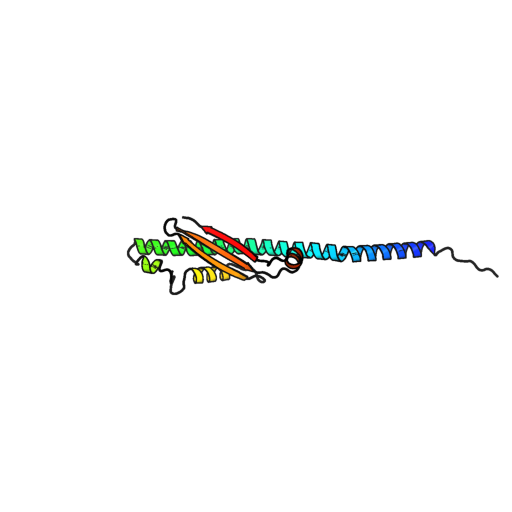
ATOM 1238 C C . PHE A 1 162 ? -0.169 3.079 22.894 1.00 54.69 162 PHE A C 1
ATOM 1240 O O . PHE A 1 162 ? 0.637 2.203 23.278 1.00 54.69 162 PHE A O 1
#

Solvent-accessible surface area (backbone atoms only — not comparable to full-atom values): 9164 Å² total; per-residue (Å²): 140,84,85,84,78,82,92,66,63,69,65,59,52,50,54,52,50,52,54,50,50,50,51,52,52,46,62,67,44,44,61,56,52,50,51,52,54,42,36,52,51,41,51,53,49,51,53,52,51,50,53,40,48,50,54,11,49,52,53,33,50,52,53,51,50,54,52,52,50,57,44,51,54,33,33,76,71,67,79,40,60,64,63,70,56,59,34,93,81,37,32,37,81,84,82,41,30,51,66,57,51,47,37,51,38,32,61,73,50,43,83,53,93,79,47,51,77,44,69,78,45,73,46,75,40,83,90,58,54,29,40,36,40,32,36,34,30,53,42,92,45,69,47,52,28,72,73,68,73,49,78,52,62,51,74,47,78,49,74,51,72,112

Foldseek 3Di:
DDDDDDPPPPVVVVVVVVVVVVVVVCVVCVVVVVLVVLVVVLVVVLVVQQVLQVQLQVQLQVVLLVLLVVLVVCCVVVVDPPCCCDPPCDVDPPPDRSLVSSQVSSQVRRPDPQKDKHFPDWDADPVQRKIKTKMKIFGDRDSCCVPVVDGPMDIDIDIDTD

Organism: NCBI:txid670291

Radius of gyration: 30.22 Å; Cα contacts (8 Å, |Δi|>4): 186; chains: 1; bounding box: 67×26×105 Å

Nearest PDB structures (foldseek):
  8ow1-assembly1_PP  TM=4.519E-01  e=1.035E-01  Saccharomyces cerevisiae
  8ow1-assembly1_P  TM=4.879E-01  e=3.013E-01  Saccharomyces cerevisiae
  8g4s-assembly1_Y  TM=6.197E-01  e=1.059E+00  Giardia duodenalis assemblage A
  7f14-assembly1_B  TM=4.376E-01  e=1.450E+00  Diaporthe longicolla
  3er7-assembly1_A  TM=2.614E-01  e=2.115E+00  Exiguobacterium sibiricum 255-15

Mean predicted aligned error: 13.16 Å

Secondary structure (DSSP, 8-state):
--------HHHHHHHHHHHHHHHHHHHHHHHHHHHHHHHHHHHHHHHHHHHHHHHHHHHHHHHHHHHHHHHHHHHHTTSS-HHHHH-TT---SSSS-HHHHHHHHHHHH---TT-EEEEEEEEEETTTTEEEEEEEEE---SHHHHHH----EEEEEEEE--

Sequence (162 aa):
MNRTFPISQPAELLRRHESGSVGVAMALLMPLLVGILGLAIDYGRMATIRTALIQAADATGQTLRMQINLCNARVEAGEMQAQGCFDDAHMTLKGASLQAHARQHMDENFKVRWARASVDRLTYEGLTGRVTLDVSSQYDCVFLHLILKEGCRVRLESGTSF

pLDDT: mean 73.02, std 13.65, range [39.28, 89.81]